Protein AF-A0A9N9NRV1-F1 (afdb_monomer_lite)

Organism: NCBI:txid1117310

Sequence (83 aa):
MKFELYDKQLKRWPETGRHIIGQYDDESIIVYQAYNHSIADYAVQNQKFGGKDFSWKRMTWIKTNFTWMMYRSGWATKKNQER

pLDDT: mean 91.96, std 3.39, range [80.94, 98.06]

InterPro domains:
  IPR025633 Protein of unknown function DUF4291 [PF14124] (19-83)
  IPR025633 Protein of unknown function DUF4291 [PTHR38567] (17-83)

Secondary structure (DSSP, 8-state):
-----HHHHHTTS-SSS------B-SS-B-------HHHHHHHHHHTSS-STT--TTS------SHHHHHHHHTTTTSTT---

Structure (mmCIF, N/CA/C/O backbone):
data_AF-A0A9N9NRV1-F1
#
_entry.id   AF-A0A9N9NRV1-F1
#
loop_
_atom_site.group_PDB
_atom_site.id
_atom_site.type_symbol
_atom_site.label_atom_id
_atom_site.label_alt_id
_atom_site.label_comp_id
_atom_site.label_asym_id
_atom_site.label_entity_id
_atom_site.label_seq_id
_atom_site.pdbx_PDB_ins_code
_atom_site.Cartn_x
_atom_site.Cartn_y
_atom_site.Cartn_z
_atom_site.occupancy
_atom_site.B_iso_or_equiv
_atom_site.auth_seq_id
_atom_site.auth_comp_id
_atom_site.auth_asym_id
_atom_site.auth_atom_id
_atom_site.pdbx_PDB_model_num
ATOM 1 N N . MET A 1 1 ? -6.350 -12.609 -8.847 1.00 80.94 1 MET A N 1
ATOM 2 C CA . MET A 1 1 ? -4.969 -12.199 -8.514 1.00 80.94 1 MET A CA 1
ATOM 3 C C . MET A 1 1 ? -4.009 -13.349 -8.268 1.00 80.94 1 MET A C 1
ATOM 5 O O . MET A 1 1 ? -4.102 -14.052 -7.267 1.00 80.94 1 MET A O 1
ATOM 9 N N . LYS A 1 2 ? -3.046 -13.508 -9.181 1.00 82.94 2 LYS A N 1
ATOM 10 C CA . LYS A 1 2 ? -1.880 -14.383 -9.009 1.00 82.94 2 LYS A CA 1
ATOM 11 C C . LYS A 1 2 ? -0.683 -13.542 -8.563 1.00 82.94 2 LYS A C 1
ATOM 13 O O . LYS A 1 2 ? -0.195 -12.721 -9.331 1.00 82.94 2 LYS A O 1
ATOM 18 N N . PHE A 1 3 ? -0.208 -13.751 -7.337 1.00 86.31 3 PHE A N 1
ATOM 19 C CA . PHE A 1 3 ? 0.977 -13.053 -6.835 1.00 86.31 3 PHE A CA 1
ATOM 20 C C . PHE A 1 3 ? 2.254 -13.576 -7.489 1.00 86.31 3 PHE A C 1
ATOM 22 O O . PHE A 1 3 ? 2.388 -14.769 -7.781 1.00 86.31 3 PHE A O 1
ATOM 29 N N . GLU A 1 4 ? 3.219 -12.682 -7.666 1.00 87.50 4 GLU A N 1
ATOM 30 C CA . GLU A 1 4 ? 4.547 -13.028 -8.154 1.00 87.50 4 GLU A CA 1
ATOM 31 C C . GLU A 1 4 ? 5.624 -12.521 -7.191 1.0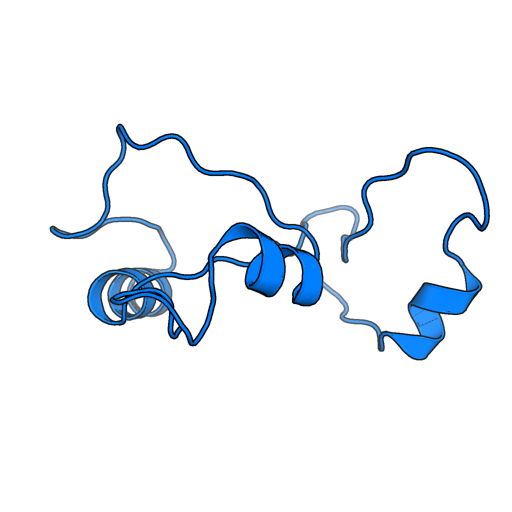0 87.50 4 GLU A C 1
ATOM 33 O O . GLU A 1 4 ? 5.487 -11.476 -6.560 1.00 87.50 4 GLU A O 1
ATOM 38 N N . LEU A 1 5 ? 6.729 -13.258 -7.083 1.00 89.94 5 LEU A N 1
ATOM 39 C CA . LEU A 1 5 ? 7.885 -12.835 -6.297 1.00 89.94 5 LEU A CA 1
ATOM 40 C C . LEU A 1 5 ? 8.564 -11.613 -6.927 1.00 89.94 5 LEU A C 1
ATOM 42 O O . LEU A 1 5 ? 8.661 -11.510 -8.151 1.00 89.94 5 LEU A O 1
ATOM 46 N N . TYR A 1 6 ? 9.085 -10.725 -6.080 1.00 87.56 6 TYR A N 1
ATOM 47 C CA . TYR A 1 6 ? 9.774 -9.502 -6.496 1.00 87.56 6 TYR A CA 1
ATOM 48 C C . TYR A 1 6 ? 10.897 -9.776 -7.509 1.00 87.56 6 TYR A C 1
ATOM 50 O O . TYR A 1 6 ? 10.921 -9.170 -8.576 1.00 87.56 6 TYR A O 1
ATOM 58 N N . ASP A 1 7 ? 11.754 -10.767 -7.246 1.00 91.25 7 ASP A N 1
ATOM 59 C CA . ASP A 1 7 ? 12.900 -11.090 -8.112 1.00 91.25 7 ASP A CA 1
ATOM 60 C C . ASP A 1 7 ? 12.499 -11.562 -9.515 1.00 91.25 7 ASP A C 1
ATOM 62 O O . ASP A 1 7 ? 13.271 -11.446 -10.467 1.00 91.25 7 ASP A O 1
ATOM 66 N N . LYS A 1 8 ? 11.289 -12.115 -9.663 1.00 92.19 8 LYS A N 1
ATOM 67 C CA . LYS A 1 8 ? 10.757 -12.507 -10.973 1.00 92.19 8 LYS A CA 1
ATOM 68 C C . LYS A 1 8 ? 10.187 -11.305 -11.719 1.00 92.19 8 LYS A C 1
ATOM 70 O O . LYS A 1 8 ? 10.418 -11.175 -12.919 1.00 92.19 8 LYS A O 1
ATOM 75 N N . GLN A 1 9 ? 9.502 -10.412 -11.006 1.00 89.62 9 GLN A N 1
ATOM 76 C CA . GLN A 1 9 ? 8.973 -9.170 -11.568 1.00 89.62 9 GLN A CA 1
ATOM 77 C C . GLN A 1 9 ? 10.093 -8.246 -12.053 1.00 89.62 9 GLN A C 1
ATOM 79 O O . GLN A 1 9 ? 10.001 -7.713 -13.156 1.00 89.62 9 GLN A O 1
ATOM 84 N N . LEU A 1 10 ? 11.173 -8.130 -11.272 1.00 89.94 10 LEU A N 1
ATOM 85 C CA . LEU A 1 10 ? 12.326 -7.276 -11.562 1.00 89.94 10 LEU A CA 1
ATOM 86 C C . LEU A 1 10 ? 12.893 -7.514 -12.970 1.00 89.94 10 LEU A C 1
ATOM 88 O O . LEU A 1 10 ? 13.232 -6.564 -13.662 1.00 89.94 10 LEU A O 1
ATOM 92 N N . LYS A 1 11 ? 12.925 -8.774 -13.425 1.00 93.06 11 LYS A N 1
ATOM 93 C CA . LYS A 1 11 ? 13.445 -9.169 -14.747 1.00 93.06 11 LYS A CA 1
ATOM 94 C C . LYS A 1 11 ? 12.609 -8.676 -15.932 1.00 93.06 11 LYS A C 1
ATOM 96 O O . LYS A 1 11 ? 13.068 -8.759 -17.064 1.00 93.06 11 LYS A O 1
ATOM 101 N N . ARG A 1 12 ? 11.363 -8.255 -15.696 1.00 90.06 12 ARG A N 1
ATOM 102 C CA . ARG A 1 12 ? 10.421 -7.800 -16.735 1.00 90.06 12 ARG A CA 1
ATOM 103 C C . ARG A 1 12 ? 10.141 -6.304 -16.656 1.00 90.06 12 ARG A C 1
ATOM 105 O O . ARG A 1 12 ? 9.439 -5.775 -17.515 1.00 90.06 12 ARG A O 1
ATOM 112 N N . TRP A 1 13 ? 10.616 -5.633 -15.610 1.00 91.31 13 TRP A N 1
ATOM 113 C CA . TRP A 1 13 ? 10.402 -4.204 -15.460 1.00 91.31 13 TRP A CA 1
ATOM 114 C C . TRP A 1 13 ? 11.249 -3.418 -16.460 1.00 91.31 13 TRP A C 1
ATOM 116 O O . TRP A 1 13 ? 12.364 -3.827 -16.777 1.00 91.31 13 TRP A O 1
ATOM 126 N N . PRO A 1 14 ? 10.727 -2.289 -16.964 1.00 93.75 14 PRO A N 1
ATOM 127 C CA . PRO A 1 14 ? 11.496 -1.416 -17.834 1.00 93.75 14 PRO A CA 1
ATOM 128 C C . PRO A 1 14 ? 12.717 -0.872 -17.085 1.00 93.75 14 PRO A C 1
ATOM 130 O O . PRO A 1 14 ? 12.593 -0.329 -15.987 1.00 93.75 14 PRO A O 1
ATOM 133 N N . GLU A 1 15 ? 13.895 -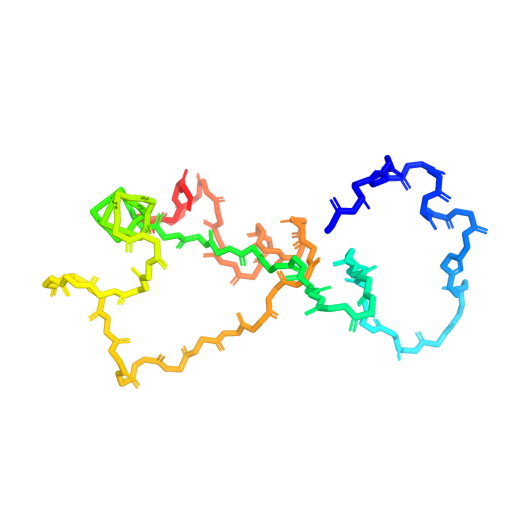1.007 -17.694 1.00 92.50 15 GLU A N 1
ATOM 134 C CA . GLU A 1 15 ? 15.168 -0.569 -17.103 1.00 92.50 15 GLU A CA 1
ATOM 135 C C . GLU A 1 15 ? 15.362 0.954 -17.159 1.00 92.50 15 GLU A C 1
ATOM 137 O O . GLU A 1 15 ? 16.146 1.520 -16.400 1.00 92.50 15 GLU A O 1
ATOM 142 N N . THR A 1 16 ? 14.652 1.638 -18.059 1.00 95.44 16 THR A N 1
ATOM 143 C CA . THR A 1 16 ? 14.767 3.086 -18.274 1.00 95.44 16 THR A CA 1
ATOM 144 C C . THR A 1 16 ? 13.390 3.726 -18.426 1.00 95.44 16 THR A C 1
ATOM 146 O O . THR A 1 16 ? 12.414 3.044 -18.722 1.00 95.44 16 THR A O 1
ATOM 149 N N . GLY A 1 17 ? 13.304 5.045 -18.224 1.00 95.62 17 GLY A N 1
ATOM 150 C CA . GLY A 1 17 ? 12.061 5.810 -18.360 1.00 95.62 17 GLY A CA 1
ATOM 151 C C . GLY A 1 17 ? 11.360 6.115 -17.032 1.00 95.62 17 GLY A C 1
ATOM 152 O O . GLY A 1 17 ? 11.934 5.984 -15.951 1.00 95.62 17 GLY A O 1
ATOM 153 N N . ARG A 1 18 ? 10.111 6.593 -17.112 1.00 93.31 18 ARG A N 1
ATOM 154 C CA . ARG A 1 18 ? 9.274 6.946 -15.951 1.00 93.31 18 ARG A CA 1
ATOM 155 C C . ARG A 1 18 ? 8.062 6.027 -15.914 1.00 93.31 18 ARG A C 1
ATOM 157 O O . ARG A 1 18 ? 7.104 6.239 -16.652 1.00 93.31 18 ARG A O 1
ATOM 164 N N . HIS A 1 19 ? 8.114 5.024 -15.047 1.00 91.50 19 HIS A N 1
ATOM 165 C CA . HIS A 1 19 ? 7.098 3.979 -14.966 1.00 91.50 19 HIS A CA 1
ATOM 166 C C . HIS A 1 19 ? 6.533 3.865 -13.553 1.00 91.50 19 HIS A C 1
ATOM 168 O O . HIS A 1 19 ? 7.257 3.998 -12.567 1.00 91.50 19 HIS A O 1
ATOM 174 N N . ILE A 1 20 ? 5.230 3.596 -13.459 1.00 90.00 20 ILE A N 1
ATOM 175 C CA . ILE A 1 20 ? 4.593 3.171 -12.213 1.00 90.00 20 ILE A CA 1
ATOM 176 C C . ILE A 1 20 ? 4.655 1.650 -12.184 1.00 90.00 20 ILE A C 1
ATOM 178 O O . ILE A 1 20 ? 4.155 0.985 -13.087 1.00 90.00 20 ILE A O 1
ATOM 182 N N . ILE A 1 21 ? 5.277 1.115 -11.141 1.00 91.56 21 ILE A N 1
ATOM 183 C CA . ILE A 1 21 ? 5.486 -0.318 -10.975 1.00 91.56 21 ILE A CA 1
ATOM 184 C C . ILE A 1 21 ? 4.547 -0.844 -9.892 1.00 91.56 21 ILE A C 1
ATOM 186 O O . ILE A 1 21 ? 4.468 -0.268 -8.804 1.00 91.56 21 ILE A O 1
ATOM 190 N N . GLY A 1 22 ? 3.851 -1.942 -10.175 1.00 91.69 22 GLY A N 1
ATOM 191 C CA . GLY A 1 22 ? 2.936 -2.601 -9.248 1.00 91.69 22 GLY A CA 1
ATOM 192 C C . GLY A 1 22 ? 2.581 -4.011 -9.701 1.00 91.69 22 GLY A C 1
ATOM 193 O O . GLY A 1 22 ? 2.791 -4.363 -10.860 1.00 91.69 22 GLY A O 1
ATOM 194 N N . GLN A 1 23 ? 2.035 -4.804 -8.782 1.00 91.69 23 GLN A N 1
ATOM 195 C CA . GLN A 1 23 ? 1.446 -6.103 -9.106 1.00 91.69 23 GLN A CA 1
ATOM 196 C C . GLN A 1 23 ? -0.005 -5.908 -9.531 1.00 91.69 23 GLN A C 1
ATOM 198 O O . GLN A 1 23 ? -0.788 -5.321 -8.783 1.00 91.69 23 GLN A O 1
ATOM 203 N N . TYR A 1 24 ? -0.347 -6.403 -10.712 1.00 92.00 24 TYR A N 1
ATOM 204 C CA . TYR A 1 24 ? -1.692 -6.346 -11.266 1.00 92.00 24 TYR 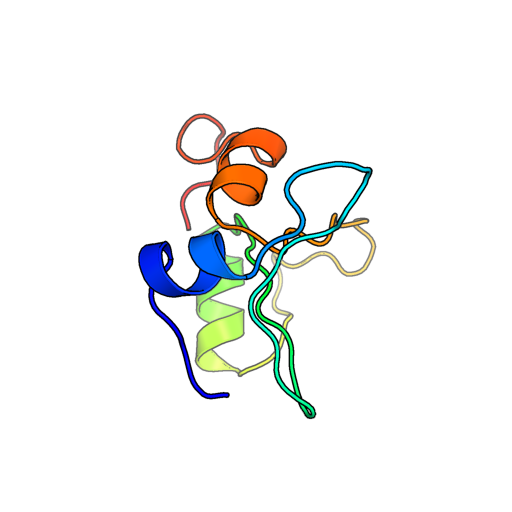A CA 1
ATOM 205 C C . TYR A 1 24 ? -1.943 -7.546 -12.183 1.00 92.00 24 TYR A C 1
ATOM 207 O O . TYR A 1 24 ? -1.002 -8.195 -12.645 1.00 92.00 24 TYR A O 1
ATOM 215 N N . ASP A 1 25 ? -3.215 -7.822 -12.426 1.00 91.69 25 ASP A N 1
ATOM 216 C CA . ASP A 1 25 ? -3.716 -8.688 -13.489 1.00 91.69 25 ASP A CA 1
ATOM 217 C C . ASP A 1 25 ? -4.871 -7.988 -14.223 1.00 91.69 25 ASP A C 1
ATOM 219 O O . ASP A 1 25 ? -5.111 -6.797 -14.009 1.00 91.69 25 ASP A O 1
ATOM 223 N N . ASP A 1 26 ? -5.563 -8.711 -15.103 1.00 93.69 26 ASP A N 1
ATOM 224 C CA . ASP A 1 26 ? -6.641 -8.160 -15.933 1.00 93.69 26 ASP A CA 1
ATOM 225 C C . ASP A 1 26 ? -7.835 -7.639 -15.112 1.00 93.69 26 ASP A C 1
ATOM 227 O O . ASP A 1 26 ? -8.620 -6.828 -15.601 1.00 93.69 26 ASP A O 1
ATOM 231 N N . GLU A 1 27 ? -7.974 -8.076 -13.857 1.00 95.00 27 GLU A N 1
ATOM 232 C CA . GLU A 1 27 ? -9.124 -7.761 -13.007 1.00 95.00 27 GLU A CA 1
ATOM 233 C C . GLU A 1 27 ? -8.785 -6.769 -11.890 1.00 95.00 27 GLU A C 1
ATOM 235 O O . GLU A 1 27 ? -9.672 -6.089 -11.367 1.00 95.00 27 GLU A O 1
ATOM 240 N N . SER A 1 28 ? -7.522 -6.703 -11.457 1.00 93.38 28 SER A N 1
ATOM 241 C CA . SER A 1 28 ? -7.190 -6.077 -10.179 1.00 93.38 28 SER A CA 1
ATOM 242 C C . SER A 1 28 ? -5.733 -5.626 -10.051 1.00 93.38 28 SER A C 1
ATOM 244 O O . SER A 1 28 ? -4.830 -6.125 -10.716 1.00 93.38 28 SER A O 1
ATOM 246 N N . ILE A 1 29 ? -5.484 -4.682 -9.135 1.00 92.88 29 ILE A N 1
ATOM 247 C CA . ILE A 1 29 ? -4.152 -4.162 -8.788 1.00 92.88 29 ILE A CA 1
ATOM 248 C C . ILE A 1 29 ? -3.942 -4.171 -7.272 1.00 92.88 29 ILE A C 1
ATOM 250 O O . ILE A 1 29 ? -4.868 -3.905 -6.505 1.00 92.88 29 ILE A O 1
ATOM 254 N N . ILE A 1 30 ? -2.709 -4.434 -6.833 1.00 93.12 30 ILE A N 1
ATOM 255 C CA . ILE A 1 30 ? -2.313 -4.285 -5.430 1.00 93.12 30 ILE A CA 1
ATOM 256 C C . ILE A 1 30 ? -1.886 -2.851 -5.158 1.00 93.12 30 ILE A C 1
ATOM 258 O O . ILE A 1 30 ? -0.993 -2.302 -5.810 1.00 93.12 30 ILE A O 1
ATOM 262 N N . VAL A 1 31 ? -2.465 -2.278 -4.110 1.00 94.38 31 VAL A N 1
ATOM 263 C CA . VAL A 1 31 ? -2.033 -1.006 -3.541 1.00 94.38 31 VAL A CA 1
ATOM 264 C C . VAL A 1 31 ? -1.776 -1.178 -2.050 1.00 94.38 31 VAL A C 1
ATOM 266 O O . VAL A 1 31 ? -2.461 -1.933 -1.366 1.00 94.38 31 VAL A O 1
ATOM 269 N N . TYR A 1 32 ? -0.783 -0.461 -1.548 1.00 93.31 32 TYR A N 1
ATOM 270 C CA . TYR A 1 32 ? -0.335 -0.517 -0.166 1.00 93.31 32 TYR A CA 1
ATOM 271 C C . TYR A 1 32 ? -0.740 0.766 0.550 1.00 93.31 32 TYR A C 1
ATOM 273 O O . TYR A 1 32 ? -0.581 1.865 0.018 1.00 93.31 32 TYR A O 1
ATOM 281 N N . GLN A 1 33 ? -1.233 0.645 1.778 1.00 91.75 33 GLN A N 1
ATOM 282 C CA . GLN A 1 33 ? -1.610 1.782 2.610 1.00 91.75 33 GLN A CA 1
ATOM 283 C C . GLN A 1 33 ? -1.028 1.613 4.007 1.00 91.75 33 GLN A C 1
ATOM 285 O O . GLN A 1 33 ? -0.990 0.506 4.515 1.00 91.75 33 GLN A O 1
ATOM 290 N N . ALA A 1 34 ? -0.594 2.731 4.588 1.00 92.00 34 ALA A N 1
ATOM 291 C CA . ALA A 1 34 ? -0.147 2.838 5.971 1.00 92.00 34 ALA A CA 1
ATOM 292 C C . ALA A 1 34 ? -1.307 3.352 6.822 1.00 92.00 34 ALA A C 1
ATOM 294 O O . ALA A 1 34 ? -1.432 4.557 7.082 1.00 92.00 34 ALA A O 1
ATOM 295 N N . TYR A 1 35 ? -2.239 2.466 7.139 1.00 91.00 35 TYR A N 1
ATOM 296 C CA . TYR A 1 35 ? -3.393 2.807 7.951 1.00 91.00 35 TYR A CA 1
ATOM 297 C C . TYR A 1 35 ? -3.129 2.462 9.415 1.00 91.00 35 TYR A C 1
ATOM 299 O O . TYR A 1 35 ? -2.366 1.567 9.753 1.00 91.00 35 TYR A O 1
ATOM 307 N N . ASN A 1 36 ? -3.760 3.205 10.322 1.00 93.00 36 ASN A N 1
ATOM 308 C CA . ASN A 1 36 ? -3.739 2.801 11.722 1.00 93.00 36 ASN A CA 1
ATOM 309 C C . ASN A 1 36 ? -4.554 1.514 11.907 1.00 93.00 36 ASN A C 1
ATOM 311 O O . ASN A 1 36 ? -5.352 1.131 11.047 1.00 93.00 36 ASN A O 1
ATOM 315 N N . HIS A 1 37 ? -4.385 0.889 13.070 1.00 94.25 37 HIS A N 1
ATOM 316 C CA . HIS A 1 37 ? -5.056 -0.360 13.413 1.00 94.25 37 HIS A CA 1
ATOM 317 C C . HIS A 1 37 ? -6.577 -0.282 13.224 1.00 94.25 37 HIS A C 1
ATOM 319 O O . HIS A 1 37 ? -7.123 -1.111 12.511 1.00 94.25 37 HIS A O 1
ATOM 325 N N . SER A 1 38 ? -7.238 0.765 13.731 1.00 95.38 38 SER A N 1
ATOM 326 C CA . SER A 1 38 ? -8.700 0.921 13.627 1.00 95.38 38 SER A CA 1
ATOM 327 C C . SER A 1 38 ? -9.211 0.914 12.180 1.00 95.38 38 SER A C 1
ATOM 329 O O . SER A 1 38 ? -10.165 0.207 11.851 1.00 95.38 38 SER A O 1
ATOM 331 N N . ILE A 1 39 ? -8.552 1.660 11.286 1.00 95.19 39 ILE A N 1
ATOM 332 C CA . ILE A 1 39 ? -8.920 1.696 9.866 1.00 95.19 39 ILE A CA 1
ATOM 333 C C . ILE A 1 39 ? -8.641 0.341 9.204 1.00 95.19 39 ILE A C 1
ATOM 335 O O . ILE A 1 39 ? -9.481 -0.156 8.452 1.00 95.19 39 ILE A O 1
ATOM 339 N N . ALA A 1 40 ? -7.468 -0.244 9.459 1.00 94.88 40 ALA A N 1
ATOM 340 C CA . ALA A 1 40 ? -7.065 -1.511 8.857 1.00 94.88 40 ALA A CA 1
ATOM 341 C C . ALA A 1 40 ? -7.976 -2.669 9.303 1.00 94.88 40 ALA A C 1
ATOM 343 O O . ALA A 1 40 ? -8.452 -3.428 8.462 1.00 94.88 40 ALA A O 1
ATOM 344 N N . ASP A 1 41 ? -8.287 -2.763 10.597 1.00 96.25 41 ASP A N 1
ATOM 345 C CA . ASP A 1 41 ? -9.172 -3.789 11.158 1.00 96.25 41 ASP A CA 1
ATOM 346 C C . ASP A 1 41 ? -10.589 -3.673 10.599 1.00 96.25 41 ASP A C 1
ATOM 348 O O . ASP A 1 41 ? -11.152 -4.673 10.151 1.00 96.25 41 ASP A O 1
ATOM 352 N N . TYR A 1 42 ? -11.143 -2.455 10.529 1.00 97.19 42 TYR A N 1
ATOM 353 C CA . TYR A 1 42 ? -12.448 -2.242 9.903 1.00 97.19 42 TYR A CA 1
ATOM 354 C C . TYR A 1 42 ? -12.449 -2.716 8.447 1.00 97.19 42 TYR A C 1
ATOM 356 O O . TYR A 1 42 ? -13.369 -3.427 8.033 1.00 97.19 42 TYR A O 1
ATOM 364 N N . ALA A 1 43 ? -11.425 -2.335 7.675 1.00 95.94 43 ALA A N 1
ATOM 365 C CA . ALA A 1 43 ? -11.342 -2.664 6.259 1.00 95.94 43 ALA A CA 1
ATOM 366 C C . ALA A 1 43 ? -11.239 -4.172 6.014 1.00 95.94 43 ALA A C 1
ATOM 368 O O . ALA A 1 43 ? -11.947 -4.694 5.155 1.00 95.94 43 ALA A O 1
ATOM 369 N N . VAL A 1 44 ? -10.418 -4.876 6.798 1.00 95.62 44 VAL A N 1
ATOM 370 C CA . VAL A 1 44 ? -10.274 -6.336 6.715 1.00 95.62 44 VAL A CA 1
ATOM 371 C C . VAL A 1 44 ? -11.566 -7.036 7.130 1.00 95.62 44 VAL A C 1
ATOM 373 O O . VAL A 1 44 ? -12.037 -7.916 6.416 1.00 95.62 44 VAL A O 1
ATOM 376 N N . GLN A 1 45 ? -12.184 -6.630 8.239 1.00 97.94 45 GLN A N 1
ATOM 377 C CA . GLN A 1 45 ? -13.404 -7.271 8.730 1.00 97.94 45 GLN A CA 1
ATOM 378 C C . GLN A 1 45 ? -14.592 -7.086 7.774 1.00 97.94 45 GLN A C 1
ATOM 380 O O . GLN A 1 45 ? -15.387 -8.003 7.593 1.00 97.94 45 GLN A O 1
ATOM 385 N N . ASN A 1 46 ? -14.728 -5.902 7.172 1.00 98.06 46 ASN A N 1
ATOM 386 C CA . ASN A 1 46 ? -15.892 -5.548 6.354 1.00 98.06 46 ASN A CA 1
ATOM 387 C C . ASN A 1 46 ? -15.639 -5.672 4.846 1.00 98.06 46 ASN A C 1
ATOM 389 O O . ASN A 1 46 ? -16.559 -5.429 4.067 1.00 98.06 46 ASN A O 1
ATOM 393 N N . GLN A 1 47 ? -14.405 -5.988 4.436 1.00 96.12 47 GLN A N 1
ATOM 394 C CA . GLN A 1 47 ? -13.965 -6.031 3.035 1.00 96.12 47 GLN A CA 1
ATOM 395 C C . GLN A 1 47 ? -14.273 -4.733 2.260 1.00 96.12 47 GLN A C 1
ATOM 397 O O . GLN A 1 47 ? -14.536 -4.743 1.060 1.00 96.12 47 GLN A O 1
ATOM 402 N N . LYS A 1 48 ? -14.262 -3.590 2.956 1.00 95.38 48 LYS A N 1
ATOM 403 C CA . LYS A 1 48 ? -14.469 -2.248 2.391 1.00 95.38 48 LYS A CA 1
ATOM 404 C C . LYS A 1 48 ? -13.916 -1.180 3.325 1.00 95.38 48 LYS A C 1
ATOM 406 O O . LYS A 1 48 ? -13.914 -1.353 4.541 1.00 95.38 48 LYS A O 1
ATOM 411 N N . PHE A 1 49 ? -13.521 -0.034 2.783 1.00 93.81 49 PHE A N 1
ATOM 412 C CA . PHE A 1 49 ? -13.143 1.111 3.612 1.00 93.81 49 PHE A CA 1
ATOM 413 C C . PHE A 1 49 ? -14.355 1.721 4.332 1.00 93.81 49 PHE A C 1
ATOM 415 O O . PHE A 1 49 ? -15.475 1.701 3.820 1.00 93.81 49 PHE A O 1
ATOM 422 N N . GLY A 1 50 ? -14.128 2.270 5.525 1.00 94.94 50 GLY A N 1
ATOM 423 C CA . GLY A 1 50 ? -15.167 2.894 6.339 1.00 94.94 50 GLY A CA 1
ATOM 424 C C . GLY A 1 50 ? -14.809 2.921 7.822 1.00 94.94 50 GLY A C 1
ATOM 425 O O . GLY A 1 50 ? -13.639 2.867 8.195 1.00 94.94 50 GLY A O 1
ATOM 426 N N . GLY A 1 51 ? -15.834 3.012 8.665 1.00 95.25 51 GLY A N 1
ATOM 427 C CA . GLY A 1 51 ? -15.666 3.176 10.106 1.00 95.25 51 GLY A CA 1
ATOM 428 C C . GLY A 1 51 ? -15.413 4.630 10.507 1.00 95.25 51 GLY A C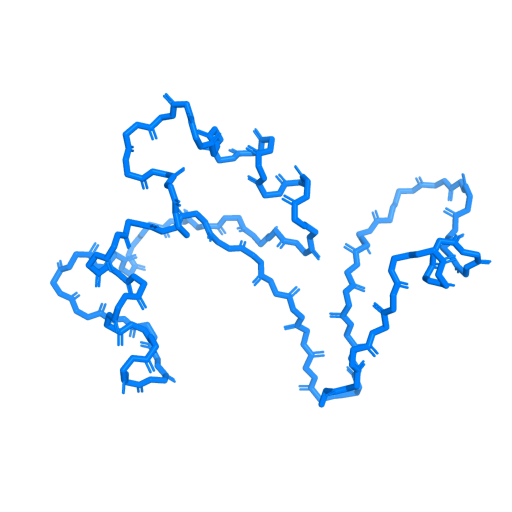 1
ATOM 429 O O . GLY A 1 51 ? -15.230 5.512 9.670 1.00 95.25 51 GLY A O 1
ATOM 430 N N . LYS A 1 52 ? -15.432 4.882 11.819 1.00 95.44 52 LYS A N 1
ATOM 431 C CA . LYS A 1 52 ? -15.369 6.238 12.392 1.00 95.44 52 LYS A CA 1
ATOM 432 C C . LYS A 1 52 ? -14.046 6.967 12.123 1.00 95.44 52 LYS A C 1
ATOM 434 O O . LYS A 1 52 ? -14.032 8.189 12.049 1.00 95.44 52 LYS A O 1
ATOM 439 N N . ASP A 1 53 ? -12.956 6.214 11.972 1.00 94.31 53 ASP A N 1
ATOM 440 C CA . ASP A 1 53 ? -11.603 6.766 11.845 1.00 94.31 53 ASP A CA 1
ATOM 441 C C . ASP A 1 53 ? -11.166 6.925 10.376 1.00 94.31 53 ASP A C 1
ATOM 443 O O . ASP A 1 53 ? -10.155 7.573 10.092 1.00 94.31 53 ASP A O 1
ATOM 447 N N . PHE A 1 54 ? -11.921 6.367 9.419 1.00 94.56 54 PHE A N 1
ATOM 448 C CA . PHE A 1 54 ? -11.643 6.534 7.995 1.00 94.56 54 PHE A CA 1
ATOM 449 C C . PHE A 1 54 ? -12.250 7.835 7.463 1.00 94.56 54 PHE A C 1
ATOM 451 O O . PHE A 1 54 ? -13.450 8.079 7.562 1.00 94.56 54 PHE A O 1
ATOM 458 N N . SER A 1 55 ? -11.416 8.669 6.839 1.00 93.06 55 SER A N 1
ATOM 459 C CA . SER A 1 55 ? -11.853 9.933 6.245 1.00 93.06 55 SER A CA 1
ATOM 460 C C . SER A 1 55 ? -12.055 9.807 4.739 1.00 93.06 55 SE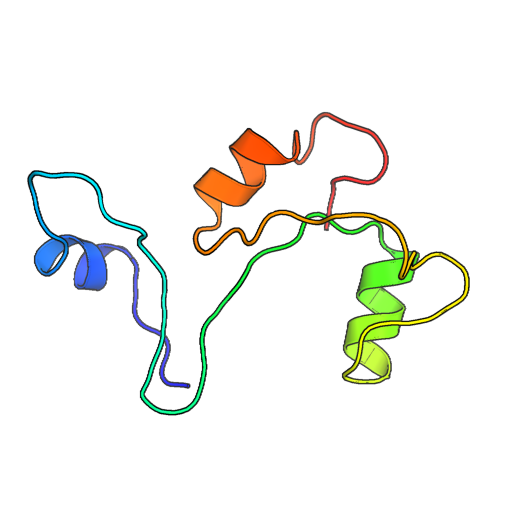R A C 1
ATOM 462 O O . SER A 1 55 ? -11.089 9.655 3.992 1.00 93.06 55 SER A O 1
ATOM 464 N N . TRP A 1 56 ? -13.299 9.985 4.293 1.00 93.12 56 TRP A N 1
ATOM 465 C CA . TRP A 1 56 ? -13.671 10.054 2.873 1.00 93.12 56 TRP A CA 1
ATOM 466 C C . TRP A 1 56 ? -13.227 11.345 2.178 1.00 93.12 56 TRP A C 1
ATOM 468 O O . TRP A 1 56 ? -13.152 11.396 0.957 1.00 93.12 56 TRP A O 1
ATOM 478 N N . LYS A 1 57 ? -12.927 12.398 2.948 1.00 95.06 57 LYS A N 1
ATOM 479 C CA . LYS A 1 57 ? -12.502 13.702 2.410 1.00 95.06 57 LYS A CA 1
ATOM 480 C C . LYS A 1 57 ? -10.985 13.811 2.255 1.00 95.06 57 LYS A C 1
ATOM 482 O O . LYS A 1 57 ? -10.495 14.741 1.621 1.00 95.06 57 LYS A O 1
ATOM 487 N N . ARG A 1 58 ? -10.220 12.899 2.863 1.00 90.19 58 ARG A N 1
ATOM 488 C CA . ARG A 1 58 ? -8.758 12.941 2.818 1.00 90.19 58 ARG A CA 1
ATOM 489 C C . ARG A 1 58 ? -8.264 12.399 1.480 1.00 90.19 58 ARG A C 1
ATOM 491 O O . ARG A 1 58 ? -8.400 11.209 1.210 1.00 90.19 58 ARG A O 1
ATOM 498 N N . MET A 1 59 ? -7.595 13.246 0.700 1.00 89.12 59 MET A N 1
ATOM 499 C CA . MET A 1 59 ? -6.848 12.794 -0.474 1.00 89.12 59 MET A CA 1
ATOM 500 C C . MET A 1 59 ? -5.788 11.763 -0.059 1.00 89.12 59 MET A C 1
ATOM 502 O O . MET A 1 59 ? -5.045 11.966 0.906 1.00 89.12 59 MET A O 1
ATOM 506 N N . THR A 1 60 ? -5.718 10.645 -0.782 1.00 85.38 60 THR A N 1
ATOM 507 C CA . THR A 1 60 ? -4.712 9.607 -0.557 1.00 85.38 60 THR A CA 1
ATOM 508 C C . THR A 1 60 ? -3.941 9.311 -1.834 1.00 85.38 60 THR A C 1
ATOM 510 O O . THR A 1 60 ? -4.500 9.277 -2.925 1.00 85.38 60 THR A O 1
ATOM 513 N N . TRP A 1 61 ? -2.638 9.096 -1.683 1.00 87.19 61 TRP A N 1
ATOM 514 C CA . TRP A 1 61 ? -1.774 8.657 -2.771 1.00 87.19 61 TRP A CA 1
ATOM 515 C C . TRP A 1 61 ? -1.955 7.162 -2.994 1.00 87.19 61 TRP A C 1
ATOM 517 O O . TRP A 1 61 ? -1.896 6.404 -2.023 1.00 87.19 61 TRP A O 1
ATOM 527 N N . ILE A 1 62 ? -2.079 6.744 -4.251 1.00 90.25 62 ILE A N 1
ATOM 528 C CA . ILE A 1 62 ? -1.952 5.337 -4.627 1.00 90.25 62 ILE A CA 1
ATOM 529 C C . ILE A 1 62 ? -0.482 4.936 -4.512 1.00 90.25 62 ILE A C 1
ATOM 531 O O . ILE A 1 62 ? 0.403 5.609 -5.045 1.00 90.25 62 ILE A O 1
ATOM 535 N N . LYS A 1 63 ? -0.212 3.858 -3.772 1.00 94.38 63 LYS A N 1
ATOM 536 C CA . LYS A 1 63 ? 1.148 3.364 -3.545 1.00 94.38 63 LYS A CA 1
ATOM 537 C C . LYS A 1 63 ? 1.209 1.917 -4.017 1.00 94.38 63 LYS A C 1
ATOM 539 O O . LYS A 1 63 ? 0.837 1.010 -3.290 1.00 94.38 63 LYS A O 1
ATOM 544 N N . THR A 1 64 ? 1.627 1.708 -5.257 1.00 94.12 64 THR A N 1
ATOM 545 C CA . THR A 1 64 ? 1.613 0.396 -5.934 1.00 94.12 64 THR A CA 1
ATOM 546 C C . THR A 1 64 ? 2.750 -0.539 -5.509 1.00 94.12 64 THR A C 1
ATOM 548 O O . THR A 1 64 ? 2.787 -1.698 -5.911 1.00 94.12 64 THR A O 1
ATOM 551 N N . ASN A 1 65 ? 3.680 -0.053 -4.685 1.00 91.12 65 ASN A N 1
ATOM 552 C CA . ASN A 1 65 ? 4.828 -0.807 -4.199 1.00 91.12 65 ASN A CA 1
ATOM 553 C C . ASN A 1 65 ? 5.009 -0.584 -2.689 1.00 91.12 65 ASN A C 1
ATOM 555 O O . ASN A 1 65 ? 4.831 0.534 -2.198 1.00 91.12 65 ASN A O 1
ATOM 559 N N . PHE A 1 66 ? 5.384 -1.641 -1.969 1.00 90.25 66 PHE A N 1
ATOM 560 C CA . PHE A 1 66 ? 5.614 -1.611 -0.529 1.00 90.25 66 PHE A CA 1
ATOM 561 C C . PHE A 1 66 ? 6.692 -0.597 -0.111 1.00 90.25 66 PHE A C 1
ATOM 563 O O . PHE A 1 66 ? 6.465 0.189 0.805 1.00 90.25 66 PHE A O 1
ATOM 570 N N . THR A 1 67 ? 7.828 -0.524 -0.811 1.00 90.06 67 THR A N 1
ATOM 571 C CA . THR A 1 67 ? 8.911 0.417 -0.467 1.00 90.06 67 THR A CA 1
ATOM 572 C C . THR A 1 67 ? 8.522 1.862 -0.760 1.00 90.06 67 THR A C 1
ATOM 574 O O . THR A 1 67 ? 8.796 2.754 0.045 1.00 90.06 67 THR A O 1
ATOM 577 N N . TRP A 1 68 ? 7.795 2.098 -1.859 1.00 91.75 68 TRP A N 1
ATOM 578 C CA . TRP A 1 68 ? 7.182 3.401 -2.125 1.00 91.75 68 TRP A CA 1
ATOM 579 C C . TRP A 1 68 ? 6.194 3.781 -1.022 1.00 91.75 68 TRP A C 1
ATOM 581 O O . TRP A 1 68 ? 6.164 4.932 -0.579 1.00 91.75 68 TRP A O 1
ATOM 591 N N . MET A 1 69 ? 5.418 2.809 -0.532 1.00 94.62 69 MET A N 1
ATOM 592 C CA . MET A 1 69 ? 4.511 3.040 0.577 1.00 94.62 69 MET A CA 1
ATOM 593 C C . MET A 1 69 ? 5.251 3.461 1.838 1.00 94.62 69 MET A C 1
ATOM 595 O O . MET A 1 69 ? 4.894 4.490 2.421 1.00 94.62 69 MET A O 1
ATOM 599 N N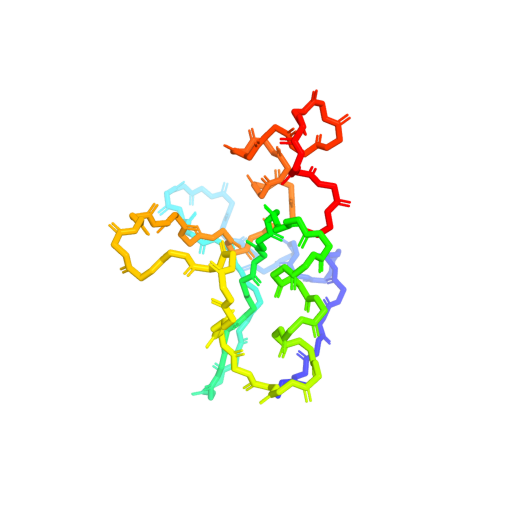 . MET A 1 70 ? 6.306 2.734 2.205 1.00 93.50 70 MET A N 1
ATOM 600 C CA . MET A 1 70 ? 7.115 3.046 3.379 1.00 93.50 70 MET A CA 1
ATOM 601 C C . MET A 1 70 ? 7.697 4.457 3.296 1.00 93.50 70 MET A C 1
ATOM 603 O O . MET A 1 70 ? 7.472 5.275 4.191 1.00 93.50 70 MET A O 1
ATOM 607 N N . TYR A 1 71 ? 8.362 4.767 2.179 1.00 91.94 71 TYR A N 1
ATOM 608 C CA . TYR A 1 71 ? 8.979 6.069 1.934 1.00 91.94 71 TYR A CA 1
ATOM 609 C C . TYR A 1 71 ? 7.960 7.212 2.008 1.00 91.94 71 TYR A C 1
ATOM 611 O O . TYR A 1 71 ? 8.174 8.214 2.690 1.00 91.94 71 TYR A O 1
ATOM 619 N N . ARG A 1 72 ? 6.815 7.070 1.327 1.00 92.25 72 ARG A N 1
ATOM 620 C CA . ARG A 1 72 ? 5.853 8.170 1.174 1.00 92.25 72 ARG A CA 1
ATOM 621 C C . ARG A 1 72 ? 5.030 8.440 2.432 1.00 92.25 72 ARG A C 1
ATOM 623 O O . ARG A 1 72 ? 4.560 9.570 2.613 1.00 92.25 72 ARG A O 1
ATOM 630 N N . SER A 1 73 ? 4.803 7.411 3.245 1.00 91.31 73 SER A N 1
ATOM 631 C CA . SER A 1 73 ? 3.944 7.463 4.432 1.00 91.31 73 SER A CA 1
ATOM 632 C C . SER A 1 73 ? 4.704 7.789 5.722 1.00 91.31 73 SER A C 1
ATOM 634 O O . SER A 1 73 ? 4.114 8.331 6.655 1.00 91.31 73 SER A O 1
ATOM 636 N N . GLY A 1 74 ? 6.021 7.559 5.762 1.00 91.38 74 GLY A N 1
ATOM 637 C CA . GLY A 1 74 ? 6.770 7.570 7.019 1.00 91.38 74 GLY A CA 1
ATOM 638 C C . GLY A 1 74 ? 6.451 6.335 7.861 1.00 91.38 74 GLY A C 1
ATOM 639 O O . GLY A 1 74 ? 6.325 6.436 9.083 1.00 91.38 74 GLY A O 1
ATOM 640 N N . TRP A 1 75 ? 6.283 5.185 7.203 1.00 91.38 75 TRP A N 1
ATOM 641 C CA . TRP A 1 75 ? 5.996 3.913 7.858 1.00 91.38 75 TRP A CA 1
ATOM 642 C C . TRP A 1 75 ? 7.007 3.617 8.968 1.00 91.38 75 TRP A C 1
ATOM 644 O O . TRP A 1 75 ? 8.198 3.880 8.801 1.00 91.38 75 TRP A O 1
ATOM 654 N N . ALA A 1 76 ? 6.525 3.087 10.094 1.00 86.38 76 ALA A N 1
ATOM 655 C CA . ALA A 1 76 ? 7.303 2.769 11.298 1.00 86.38 76 ALA A CA 1
ATOM 656 C C . ALA A 1 76 ? 8.034 3.958 11.960 1.00 86.38 76 ALA A C 1
ATOM 658 O O . ALA A 1 76 ? 8.764 3.762 12.928 1.00 86.38 76 ALA A O 1
ATOM 659 N N . THR A 1 77 ? 7.834 5.191 11.482 1.00 90.19 77 THR A N 1
ATOM 660 C CA . THR A 1 77 ? 8.453 6.400 12.062 1.00 90.19 77 THR A CA 1
ATOM 661 C C . THR A 1 77 ? 7.426 7.425 12.527 1.00 90.19 77 THR A C 1
ATOM 663 O O . THR A 1 77 ? 7.646 8.119 13.517 1.00 90.19 77 THR A O 1
ATOM 666 N N . LYS A 1 78 ? 6.282 7.528 11.843 1.00 91.06 78 LYS A N 1
ATOM 667 C CA . LYS A 1 78 ? 5.190 8.433 12.212 1.00 91.06 78 LYS A CA 1
ATOM 668 C C . LYS A 1 78 ? 4.095 7.684 12.955 1.00 91.06 78 LYS A C 1
ATOM 670 O O . LYS A 1 78 ? 3.724 6.582 12.567 1.00 91.06 78 LYS A O 1
ATOM 675 N N . LYS A 1 79 ? 3.512 8.347 13.958 1.00 91.62 79 LYS A N 1
ATOM 676 C CA . LYS A 1 79 ? 2.315 7.861 14.654 1.00 91.62 79 LYS A CA 1
ATOM 677 C C . LYS A 1 79 ? 1.203 7.554 13.649 1.00 91.62 79 LYS A C 1
ATOM 679 O O . LYS A 1 79 ? 0.933 8.375 12.769 1.00 91.62 79 LYS A O 1
ATOM 684 N N . ASN A 1 80 ? 0.504 6.442 13.861 1.00 90.06 80 ASN A N 1
ATOM 685 C CA . ASN A 1 80 ? -0.604 5.948 13.047 1.00 90.06 80 ASN A CA 1
ATOM 686 C C . ASN A 1 80 ? -0.191 5.497 11.631 1.00 90.06 80 ASN A C 1
ATOM 688 O O . ASN A 1 80 ? -1.045 5.493 10.742 1.00 90.06 80 ASN A O 1
ATOM 692 N N . GLN A 1 81 ? 1.088 5.184 11.395 1.00 88.56 81 GLN A N 1
ATOM 693 C CA . GLN A 1 81 ? 1.638 4.672 10.130 1.00 88.56 81 GLN A CA 1
ATOM 694 C C . GLN A 1 81 ? 2.397 3.346 10.353 1.00 88.56 81 GLN A C 1
ATOM 696 O O . GLN A 1 81 ? 3.575 3.227 10.016 1.00 88.56 81 GLN A O 1
ATOM 701 N N . GLU A 1 82 ? 1.745 2.363 10.976 1.00 84.38 82 GLU A N 1
ATOM 702 C CA . GLU A 1 82 ? 2.386 1.108 11.399 1.00 84.38 82 GLU A CA 1
ATOM 703 C C . GLU A 1 82 ? 1.783 -0.170 10.787 1.00 84.38 82 GLU A C 1
ATOM 705 O O . GLU A 1 82 ? 2.315 -1.249 11.054 1.00 84.38 82 GLU A O 1
ATOM 710 N N . ARG A 1 83 ? 0.687 -0.086 10.014 1.00 81.50 83 ARG A N 1
ATOM 711 C CA . ARG A 1 83 ? -0.032 -1.260 9.491 1.00 81.50 83 ARG A CA 1
ATOM 712 C C . ARG A 1 83 ? -0.611 -1.078 8.089 1.00 81.50 83 ARG A C 1
ATOM 714 O O . ARG A 1 83 ? -0.893 0.075 7.689 1.00 81.50 83 ARG A O 1
#

Radius of gyration: 14.67 Å; chains: 1; bounding box: 31×28×33 Å

Foldseek 3Di:
DDDDDPVVQVVVDDPDDDDDDADDDPPDTDFDAQAAPQQVVCCVVVVHGDDPPDDPPDDDDTHRDPVSNCVVQVEPNDPRRDD